Protein AF-A0A258N8Y3-F1 (afdb_monomer)

Secondary structure (DSSP, 8-state):
-EEEEEETTEEEEEEEEEEEETTTTEEEEEE---HHHHHHHHHH-SEEEEEETTEEEEEE-TTHHHHHHHHHHHHT--

Radius of gyration: 12.87 Å; Cα contacts (8 Å, |Δi|>4): 128; chains: 1; bounding box: 36×25×23 Å

Structure (mmCIF, N/CA/C/O backbone):
data_AF-A0A258N8Y3-F1
#
_entry.id   AF-A0A258N8Y3-F1
#
loop_
_atom_site.group_PDB
_atom_site.id
_atom_site.type_symbol
_atom_site.label_atom_id
_atom_site.label_alt_id
_atom_site.label_comp_id
_atom_site.label_asym_id
_atom_site.label_entity_id
_atom_site.label_seq_id
_atom_site.pdb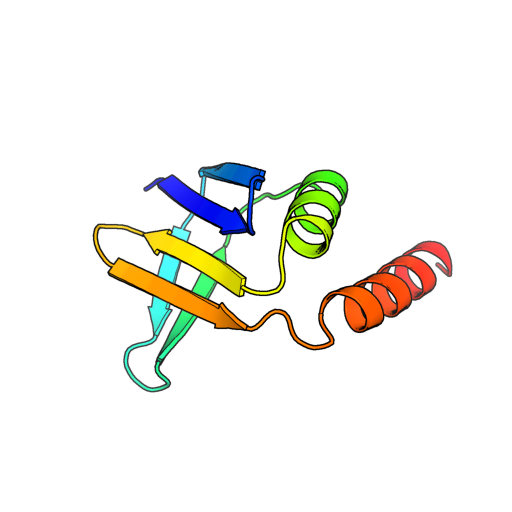x_PDB_ins_code
_atom_site.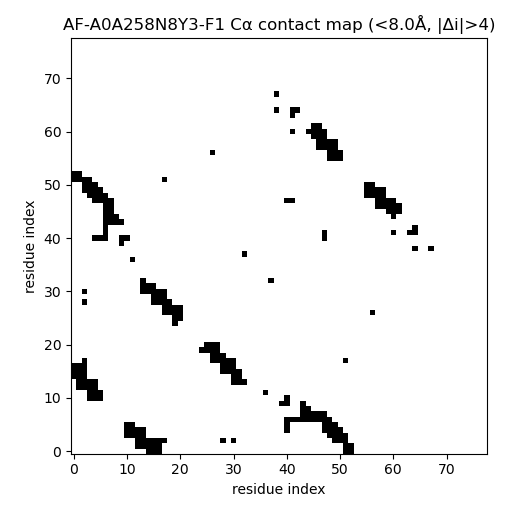Cartn_x
_atom_site.Cartn_y
_atom_site.Cartn_z
_atom_site.occupancy
_atom_site.B_iso_or_equiv
_atom_site.auth_seq_id
_atom_site.auth_comp_id
_atom_site.auth_asym_id
_atom_site.auth_atom_id
_atom_site.pdbx_PDB_model_num
ATOM 1 N N . ALA A 1 1 ? -8.654 12.077 12.188 1.00 58.66 1 ALA A N 1
ATOM 2 C CA . ALA A 1 1 ? -8.926 10.710 11.697 1.00 58.66 1 ALA A CA 1
ATOM 3 C C . ALA A 1 1 ? -7.580 10.022 11.506 1.00 58.66 1 ALA A C 1
ATOM 5 O O . ALA A 1 1 ? -6.615 10.724 11.236 1.00 58.66 1 ALA A O 1
ATOM 6 N N . ARG A 1 2 ? -7.472 8.712 11.739 1.00 68.31 2 ARG A N 1
ATOM 7 C CA . ARG A 1 2 ? -6.238 7.956 11.471 1.00 68.31 2 ARG A CA 1
ATOM 8 C C . ARG A 1 2 ? -6.457 7.114 10.223 1.00 68.31 2 ARG A C 1
ATOM 10 O O . ARG A 1 2 ? -7.556 6.589 10.045 1.00 68.31 2 ARG A O 1
ATOM 17 N N . ILE A 1 3 ? -5.439 7.038 9.378 1.00 77.50 3 ILE A N 1
ATOM 18 C CA . ILE A 1 3 ? -5.432 6.202 8.179 1.00 77.50 3 ILE A CA 1
ATOM 19 C C . ILE A 1 3 ? -4.541 5.018 8.496 1.00 77.50 3 ILE A C 1
ATOM 21 O O . ILE A 1 3 ? -3.403 5.206 8.929 1.00 77.50 3 ILE A O 1
ATOM 25 N N . VAL A 1 4 ? -5.052 3.811 8.304 1.00 83.19 4 VAL A N 1
ATOM 26 C CA . VAL A 1 4 ? -4.259 2.601 8.491 1.00 83.19 4 VAL A CA 1
ATOM 27 C C . VAL A 1 4 ? -3.950 2.036 7.115 1.00 83.19 4 VAL A C 1
ATOM 29 O O . VAL A 1 4 ? -4.853 1.660 6.373 1.00 83.19 4 VAL A O 1
ATOM 32 N N . LEU A 1 5 ? -2.666 2.011 6.773 1.00 82.44 5 LEU A N 1
ATOM 33 C CA . LEU A 1 5 ? -2.148 1.395 5.560 1.00 82.44 5 LEU A CA 1
ATOM 34 C C . LEU A 1 5 ? -1.518 0.060 5.927 1.00 82.44 5 LEU A C 1
ATOM 36 O O . LEU A 1 5 ? -0.614 0.006 6.762 1.00 82.44 5 LEU A O 1
ATOM 40 N N . THR A 1 6 ? -1.976 -1.014 5.296 1.00 84.06 6 THR A N 1
ATOM 41 C CA . THR A 1 6 ? -1.416 -2.350 5.500 1.00 84.06 6 THR A CA 1
ATOM 42 C C . THR A 1 6 ? -1.010 -2.950 4.165 1.00 84.06 6 THR A C 1
ATOM 44 O O . THR A 1 6 ? -1.825 -3.034 3.256 1.00 84.06 6 THR A O 1
ATOM 47 N N . ALA A 1 7 ? 0.233 -3.400 4.047 1.00 84.69 7 ALA A N 1
ATOM 48 C CA . ALA A 1 7 ? 0.732 -4.126 2.888 1.00 84.69 7 ALA A CA 1
ATOM 49 C C . ALA A 1 7 ? 1.502 -5.363 3.360 1.00 84.69 7 ALA A C 1
ATOM 51 O O . ALA A 1 7 ? 2.576 -5.264 3.960 1.00 84.69 7 ALA A O 1
ATOM 52 N N . GLY A 1 8 ? 0.908 -6.540 3.146 1.00 82.31 8 GLY A N 1
ATOM 53 C CA . GLY A 1 8 ? 1.400 -7.810 3.686 1.00 82.31 8 GLY A CA 1
ATOM 54 C C . GLY A 1 8 ? 1.601 -7.758 5.204 1.00 82.31 8 GLY A C 1
ATOM 55 O O . GLY A 1 8 ? 0.630 -7.692 5.952 1.00 82.31 8 GLY A O 1
ATOM 56 N N . LYS A 1 9 ? 2.860 -7.801 5.664 1.00 77.06 9 LYS A N 1
ATOM 57 C CA . LYS A 1 9 ? 3.218 -7.732 7.099 1.00 77.06 9 LYS A CA 1
ATOM 58 C C . LYS A 1 9 ? 3.471 -6.307 7.605 1.00 77.06 9 LYS A C 1
ATOM 60 O O . LYS A 1 9 ? 3.632 -6.108 8.808 1.00 77.06 9 LYS A O 1
ATOM 65 N N . VAL A 1 10 ? 3.541 -5.322 6.712 1.00 82.81 10 VAL A N 1
ATOM 66 C CA . VAL A 1 10 ? 3.820 -3.927 7.062 1.00 82.81 10 VAL A CA 1
ATOM 67 C C . VAL A 1 10 ? 2.504 -3.223 7.351 1.00 82.81 10 VAL A C 1
ATOM 69 O O . VAL A 1 10 ? 1.642 -3.144 6.482 1.00 82.81 10 VAL A O 1
ATOM 72 N N . LYS A 1 11 ? 2.355 -2.694 8.566 1.00 83.88 11 LYS A N 1
ATOM 73 C CA . LYS A 1 11 ? 1.215 -1.872 8.979 1.00 83.88 11 LYS A CA 1
ATOM 74 C C . LYS A 1 11 ? 1.719 -0.503 9.415 1.00 83.88 11 LYS A C 1
ATOM 76 O O . LYS A 1 11 ? 2.630 -0.411 10.239 1.00 83.88 11 LYS A O 1
ATOM 81 N N . LYS A 1 12 ? 1.138 0.556 8.861 1.00 81.50 12 LYS A N 1
ATOM 82 C CA . LYS A 1 12 ? 1.472 1.944 9.177 1.00 81.50 12 LYS A CA 1
ATOM 83 C C . LYS A 1 12 ? 0.209 2.721 9.489 1.00 81.50 12 LYS A C 1
ATOM 85 O O . LYS A 1 12 ? -0.718 2.780 8.690 1.00 81.50 12 LYS A O 1
ATOM 90 N N . GLU A 1 13 ? 0.197 3.319 10.669 1.00 81.88 13 GLU A N 1
ATOM 91 C CA . GLU A 1 13 ? -0.832 4.265 11.070 1.00 81.88 13 GLU A CA 1
ATOM 92 C C . GLU A 1 13 ? -0.322 5.669 10.783 1.00 81.88 13 GLU A C 1
ATOM 94 O O . GLU A 1 13 ? 0.714 6.082 11.307 1.00 81.88 13 GLU A O 1
ATOM 99 N N . LEU A 1 14 ? -1.041 6.390 9.933 1.00 75.88 14 LEU A N 1
ATOM 100 C CA . LEU A 1 14 ? -0.678 7.736 9.535 1.00 75.88 14 LEU A CA 1
ATOM 101 C C . LEU A 1 14 ? -1.668 8.749 10.118 1.00 75.88 14 LEU A C 1
ATOM 103 O O . LEU A 1 14 ? -2.890 8.556 10.024 1.00 75.88 14 LEU A O 1
ATOM 107 N N . PRO A 1 15 ? -1.166 9.847 10.712 1.00 68.62 15 PRO A N 1
ATOM 108 C CA . PRO A 1 15 ? -1.990 11.009 10.987 1.00 68.62 15 PRO A CA 1
ATOM 109 C C . PRO A 1 15 ? -2.297 11.700 9.650 1.00 68.62 15 PRO A C 1
ATOM 111 O O . PRO A 1 15 ? -1.389 12.139 8.948 1.00 68.62 15 PRO A O 1
ATOM 114 N N . GLY A 1 16 ? -3.572 11.767 9.269 1.00 68.62 16 GLY A N 1
ATOM 115 C CA . GLY A 1 16 ? -3.960 12.333 7.978 1.00 68.62 16 GLY A CA 1
ATOM 116 C C . GLY A 1 16 ? -5.463 12.317 7.728 1.00 68.62 16 GLY A C 1
ATOM 117 O O . GLY A 1 16 ? -6.263 11.935 8.593 1.00 68.62 16 GLY A O 1
ATOM 118 N N . ARG A 1 17 ? -5.854 12.740 6.528 1.00 67.75 17 ARG A N 1
ATOM 119 C CA . ARG A 1 17 ? -7.220 12.611 6.019 1.00 67.75 17 ARG A CA 1
ATOM 120 C C . ARG A 1 17 ? -7.215 11.648 4.848 1.00 67.75 17 ARG A C 1
ATOM 122 O O . ARG A 1 17 ? -6.389 11.754 3.959 1.00 67.75 17 ARG A O 1
ATOM 129 N N . ALA A 1 18 ? -8.150 10.715 4.873 1.00 65.62 18 ALA A N 1
ATOM 130 C CA . ALA A 1 18 ? -8.514 9.985 3.681 1.00 65.62 18 ALA A CA 1
ATOM 131 C C . ALA A 1 18 ? -9.960 10.315 3.361 1.00 65.62 18 ALA A C 1
ATOM 133 O O . ALA A 1 18 ? -10.808 10.311 4.264 1.00 65.62 18 ALA A O 1
ATOM 134 N N . ILE A 1 19 ? -10.210 10.622 2.101 1.00 67.38 19 ILE A N 1
ATOM 135 C CA . ILE A 1 19 ? -11.532 10.894 1.570 1.00 67.38 19 ILE A CA 1
ATOM 136 C C . ILE A 1 19 ? -11.779 9.814 0.525 1.00 67.38 19 ILE A C 1
ATOM 138 O O . ILE A 1 19 ? -11.072 9.727 -0.473 1.00 67.38 19 ILE A O 1
ATOM 142 N N . ALA A 1 20 ? -12.743 8.939 0.803 1.00 64.19 20 ALA A N 1
ATOM 143 C CA . ALA A 1 20 ? -13.225 8.021 -0.212 1.00 64.19 20 ALA A CA 1
ATOM 144 C C . ALA A 1 20 ? -13.998 8.846 -1.243 1.00 64.19 20 ALA A C 1
ATOM 146 O O . ALA A 1 20 ? -14.935 9.561 -0.893 1.00 64.19 20 ALA A O 1
ATOM 147 N N . ASN A 1 21 ? -13.566 8.780 -2.492 1.00 65.00 21 ASN A N 1
ATOM 148 C CA . ASN A 1 21 ? -14.261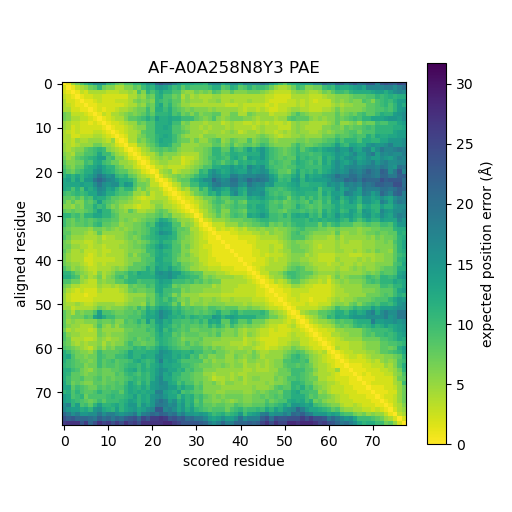 9.354 -3.622 1.00 65.00 21 ASN A CA 1
ATOM 149 C C . ASN A 1 21 ? -15.293 8.332 -4.112 1.00 65.00 21 ASN A C 1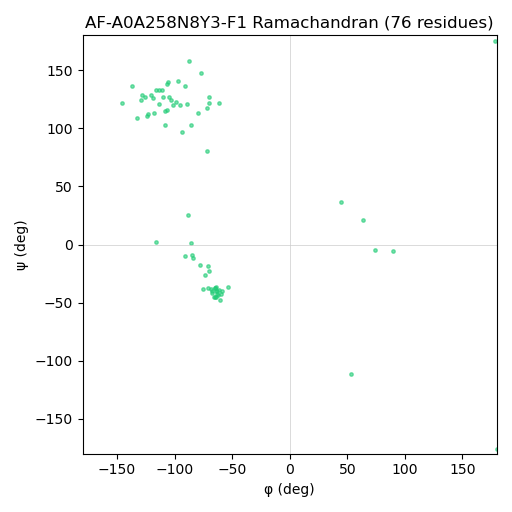
ATOM 151 O O . ASN A 1 21 ? -14.955 7.333 -4.754 1.00 65.00 21 ASN A O 1
ATOM 155 N N . GLU A 1 22 ? -16.551 8.575 -3.756 1.00 61.03 22 GLU A N 1
ATOM 156 C CA . GLU A 1 22 ? -17.673 7.674 -4.026 1.00 61.03 22 GLU A CA 1
ATOM 157 C C . GLU A 1 22 ? -18.059 7.622 -5.516 1.00 61.03 22 GLU A C 1
ATOM 159 O O . GLU A 1 22 ? -18.676 6.648 -5.936 1.00 61.03 22 GLU A O 1
ATOM 164 N N . GLU A 1 23 ? -17.652 8.603 -6.333 1.00 59.91 23 GLU A N 1
ATOM 165 C CA . GLU A 1 23 ? -17.956 8.637 -7.775 1.00 59.91 23 GLU A CA 1
ATOM 166 C C . GLU A 1 23 ? -17.107 7.654 -8.586 1.00 59.91 23 GLU A C 1
ATOM 168 O O . GLU A 1 23 ? -17.611 7.008 -9.501 1.00 59.91 23 GLU A O 1
ATOM 173 N N . ASN A 1 24 ? -15.828 7.508 -8.234 1.00 61.91 24 ASN A N 1
ATOM 174 C CA . ASN A 1 24 ? -14.877 6.689 -8.997 1.00 61.91 24 ASN A CA 1
ATOM 175 C C . ASN A 1 24 ? -14.340 5.484 -8.212 1.00 61.91 24 ASN A C 1
ATOM 177 O O . ASN A 1 24 ? -13.476 4.758 -8.703 1.00 61.91 24 ASN A O 1
ATOM 181 N N . GLY A 1 25 ? -14.804 5.282 -6.974 1.00 59.88 25 GLY A N 1
ATOM 182 C CA . GLY A 1 25 ? -14.284 4.244 -6.083 1.00 59.88 25 GLY A CA 1
ATOM 183 C C . GLY A 1 25 ? -12.810 4.448 -5.710 1.00 59.88 25 GLY A C 1
ATOM 184 O O . GLY A 1 25 ? -12.132 3.495 -5.328 1.00 59.88 25 GLY A O 1
ATOM 185 N N . ALA A 1 26 ? -12.289 5.670 -5.832 1.00 61.22 26 ALA A N 1
ATOM 186 C CA . ALA A 1 26 ? -10.927 6.008 -5.432 1.00 61.22 26 ALA A CA 1
ATOM 187 C C . ALA A 1 26 ? -10.887 6.402 -3.947 1.00 61.22 26 ALA A C 1
ATOM 189 O O . ALA A 1 26 ? -11.899 6.780 -3.368 1.00 61.22 26 ALA A O 1
ATOM 190 N N . VAL A 1 27 ? -9.724 6.306 -3.303 1.00 64.88 27 VAL A N 1
ATOM 191 C CA . VAL A 1 27 ? -9.521 6.845 -1.949 1.00 64.88 27 VAL A CA 1
ATOM 192 C C . VAL A 1 27 ? -8.352 7.809 -2.007 1.00 64.88 27 VAL A C 1
ATOM 194 O O . VAL A 1 27 ? -7.208 7.388 -2.174 1.00 64.88 27 VAL A O 1
ATOM 197 N N . ASP A 1 28 ? -8.647 9.094 -1.856 1.00 68.44 28 ASP A N 1
ATOM 198 C CA . ASP A 1 28 ? -7.650 10.152 -1.778 1.00 68.44 28 ASP A CA 1
ATOM 199 C C . ASP A 1 28 ? -7.079 10.183 -0.363 1.00 68.44 28 ASP A C 1
ATOM 201 O O . ASP A 1 28 ? -7.786 10.455 0.608 1.00 68.44 28 ASP A O 1
ATOM 205 N N . VAL A 1 29 ? -5.796 9.848 -0.236 1.00 66.94 29 VAL A N 1
ATOM 206 C CA . VAL A 1 29 ? -5.084 9.757 1.043 1.00 66.94 29 VAL A CA 1
ATOM 207 C C . VAL A 1 29 ? -4.107 10.923 1.153 1.00 66.94 29 VAL A C 1
ATOM 209 O O . VAL A 1 29 ? -3.012 10.886 0.599 1.00 66.94 29 VAL A O 1
ATOM 212 N N . GLU A 1 30 ? -4.471 11.938 1.930 1.00 69.75 30 GLU A N 1
ATOM 213 C CA . GLU A 1 30 ? -3.571 13.011 2.347 1.00 69.75 30 GLU A CA 1
ATOM 214 C C . GLU A 1 30 ? -2.951 12.659 3.701 1.00 69.75 30 GLU A C 1
ATOM 216 O O . GLU A 1 30 ? -3.533 12.863 4.777 1.00 69.75 30 GLU A O 1
ATOM 221 N N . ALA A 1 31 ? -1.743 12.105 3.650 1.00 67.25 31 ALA A N 1
ATOM 222 C CA . ALA A 1 31 ? -0.960 11.784 4.829 1.00 67.25 31 ALA A CA 1
ATOM 223 C C . ALA A 1 31 ? 0.503 12.184 4.645 1.00 67.25 31 ALA A C 1
ATOM 225 O O . ALA A 1 31 ? 1.119 11.893 3.621 1.00 67.25 31 ALA A O 1
ATOM 226 N N . GLY A 1 32 ? 1.081 12.797 5.680 1.00 64.69 32 GLY A N 1
ATOM 227 C CA . GLY A 1 32 ? 2.518 13.047 5.750 1.00 64.69 32 GLY A CA 1
ATOM 228 C C . GLY A 1 32 ? 3.273 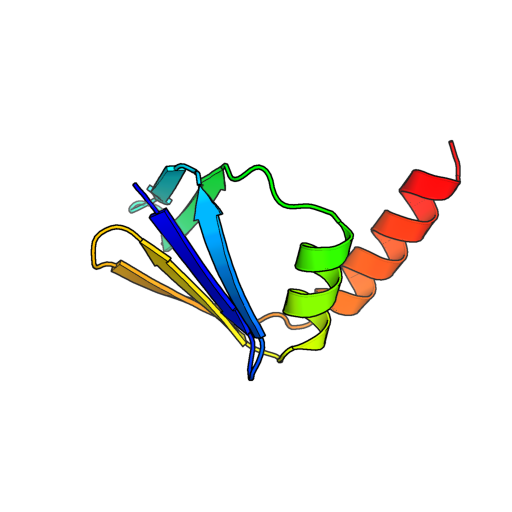11.744 5.997 1.00 64.69 32 GLY A C 1
ATOM 229 O O . GLY A 1 32 ? 3.615 11.435 7.138 1.00 64.69 32 GLY A O 1
ATOM 230 N N . VAL A 1 33 ? 3.496 10.954 4.946 1.00 71.44 33 VAL A N 1
ATOM 231 C CA . VAL A 1 33 ? 4.271 9.710 5.015 1.00 71.44 33 VAL A CA 1
ATOM 232 C C . VAL A 1 33 ? 5.709 9.963 4.577 1.00 71.44 33 VAL A C 1
ATOM 234 O O . VAL A 1 33 ? 5.970 10.707 3.633 1.00 71.44 33 VAL A O 1
ATOM 237 N N . LYS A 1 34 ? 6.672 9.341 5.261 1.00 76.69 34 LYS A N 1
ATOM 238 C CA . LYS A 1 34 ? 8.070 9.405 4.832 1.00 76.69 34 LYS A CA 1
ATOM 239 C C . LYS A 1 34 ? 8.283 8.467 3.649 1.00 76.69 34 LYS A C 1
ATOM 241 O O . LYS A 1 34 ? 7.715 7.377 3.601 1.00 76.69 34 LYS A O 1
ATOM 246 N N . MET A 1 35 ? 9.189 8.842 2.750 1.00 74.19 35 MET A N 1
ATOM 247 C CA . MET A 1 35 ? 9.558 8.033 1.580 1.00 74.19 35 MET A CA 1
ATOM 248 C C . MET A 1 35 ? 9.986 6.603 1.967 1.00 74.19 35 MET A C 1
ATOM 250 O O . MET A 1 35 ? 9.638 5.639 1.293 1.00 74.19 35 MET A O 1
ATOM 254 N N . ALA A 1 36 ? 10.684 6.455 3.100 1.00 79.00 36 ALA A N 1
ATOM 255 C CA . ALA A 1 36 ? 11.099 5.158 3.635 1.00 79.00 36 ALA A CA 1
ATOM 256 C C . ALA A 1 36 ? 9.913 4.269 4.055 1.00 79.00 36 ALA A C 1
ATOM 258 O O . ALA A 1 36 ? 9.940 3.060 3.831 1.00 79.00 36 ALA A O 1
ATOM 259 N N . ASP A 1 37 ? 8.859 4.858 4.627 1.00 77.56 37 ASP A N 1
ATOM 260 C CA . ASP A 1 37 ? 7.640 4.137 5.005 1.00 77.56 37 ASP A CA 1
ATOM 261 C C . ASP A 1 37 ? 6.836 3.718 3.765 1.00 77.56 37 ASP A C 1
ATOM 263 O O . ASP A 1 37 ? 6.315 2.605 3.717 1.00 77.56 37 ASP A O 1
ATOM 267 N N . LEU A 1 38 ? 6.803 4.573 2.738 1.00 77.94 38 LEU A N 1
ATOM 268 C CA . LEU A 1 38 ? 6.209 4.281 1.428 1.00 77.94 38 LEU A CA 1
ATOM 269 C C . LEU A 1 38 ? 6.908 3.093 0.756 1.00 77.94 38 LEU A C 1
ATOM 271 O O . LEU A 1 38 ? 6.255 2.135 0.347 1.00 77.94 38 LEU A O 1
ATOM 275 N N . LYS A 1 39 ? 8.245 3.105 0.739 1.00 80.88 39 LYS A N 1
ATOM 276 C CA . LYS A 1 39 ? 9.063 2.000 0.230 1.00 80.88 39 LYS A CA 1
ATOM 277 C C . LYS A 1 39 ? 8.818 0.702 0.996 1.00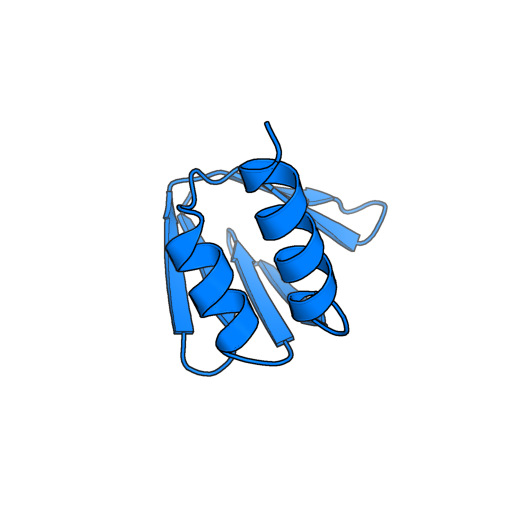 80.88 39 LYS A C 1
ATOM 279 O O . LYS A 1 39 ? 8.690 -0.355 0.385 1.00 80.88 39 LYS A O 1
ATOM 284 N N . ALA A 1 40 ? 8.718 0.775 2.323 1.00 81.75 40 ALA A N 1
ATOM 285 C CA . ALA A 1 40 ? 8.428 -0.386 3.158 1.00 81.75 40 ALA A CA 1
ATOM 286 C C . ALA A 1 40 ? 7.031 -0.966 2.879 1.00 81.75 40 ALA A C 1
ATOM 288 O O . ALA A 1 40 ? 6.885 -2.184 2.823 1.00 81.75 40 ALA A O 1
ATOM 289 N N . LEU A 1 41 ? 6.018 -0.121 2.664 1.00 79.69 41 LEU A N 1
ATOM 290 C CA . LEU A 1 41 ? 4.671 -0.560 2.282 1.00 79.69 41 LEU A CA 1
ATOM 291 C C . LEU A 1 41 ? 4.665 -1.206 0.888 1.00 79.69 41 LEU A C 1
ATOM 293 O O . LEU A 1 41 ? 4.124 -2.295 0.728 1.00 79.69 41 LEU A O 1
ATOM 297 N N . LEU A 1 42 ? 5.327 -0.594 -0.095 1.00 79.56 42 LEU A N 1
ATOM 298 C CA . LEU A 1 42 ? 5.429 -1.132 -1.457 1.00 79.56 42 LEU A CA 1
ATOM 299 C C . LEU A 1 42 ? 6.184 -2.467 -1.516 1.00 79.56 42 LEU A C 1
ATOM 301 O O . LEU A 1 42 ? 5.805 -3.360 -2.269 1.00 79.56 42 LEU A O 1
ATOM 305 N N . ALA A 1 43 ? 7.220 -2.630 -0.692 1.00 80.38 43 ALA A N 1
ATOM 306 C CA . ALA A 1 43 ? 7.939 -3.895 -0.545 1.00 80.38 43 ALA A CA 1
ATOM 307 C C . ALA A 1 43 ? 7.185 -4.921 0.325 1.00 80.38 43 ALA A C 1
ATOM 309 O O . ALA A 1 43 ? 7.502 -6.110 0.299 1.00 80.38 43 ALA A O 1
ATOM 310 N N . GLY A 1 44 ? 6.206 -4.473 1.116 1.00 75.38 44 GLY A N 1
ATOM 311 C CA . GLY A 1 44 ? 5.509 -5.284 2.111 1.00 75.38 44 GLY A CA 1
ATOM 312 C C . GLY A 1 44 ? 4.530 -6.295 1.517 1.00 75.38 44 GLY A C 1
ATOM 313 O O . GLY A 1 44 ? 4.285 -7.335 2.133 1.00 75.38 44 GLY A O 1
ATOM 314 N N . GLY A 1 45 ? 3.987 -6.036 0.323 1.00 78.00 45 GLY A N 1
ATOM 315 C CA . GLY A 1 45 ? 3.074 -6.957 -0.349 1.00 78.00 45 GLY A CA 1
ATOM 316 C C . GLY A 1 45 ? 2.537 -6.448 -1.686 1.00 78.00 45 GLY A C 1
ATOM 317 O O . GLY A 1 45 ? 2.769 -5.316 -2.083 1.00 78.00 45 GLY A O 1
ATOM 318 N N . LYS A 1 46 ? 1.781 -7.305 -2.382 1.00 80.62 46 LYS A N 1
ATOM 319 C CA . LYS A 1 46 ? 1.161 -6.994 -3.687 1.00 80.62 46 LYS A CA 1
ATOM 320 C C . LYS A 1 46 ? -0.186 -6.269 -3.578 1.00 80.62 46 LYS A C 1
ATOM 322 O O . LYS A 1 46 ? -0.739 -5.857 -4.591 1.00 80.62 46 LYS A O 1
ATOM 327 N N . LEU A 1 47 ? -0.730 -6.158 -2.370 1.00 82.88 47 LEU A N 1
ATOM 328 C CA . LEU A 1 47 ? -2.009 -5.519 -2.075 1.00 82.88 47 LEU A CA 1
ATOM 329 C C . LEU A 1 47 ? -1.788 -4.505 -0.955 1.00 82.88 47 LEU A C 1
ATOM 331 O O . LEU A 1 47 ? -1.224 -4.855 0.084 1.00 82.88 47 LEU A O 1
ATOM 335 N N . LEU A 1 48 ? -2.245 -3.277 -1.175 1.00 82.25 48 LEU A N 1
ATOM 336 C CA . LEU A 1 48 ? -2.342 -2.229 -0.174 1.00 82.25 48 LEU A CA 1
ATOM 337 C C . LEU A 1 48 ? -3.777 -2.169 0.327 1.00 82.25 48 LEU A C 1
ATOM 339 O O . LEU A 1 48 ? -4.717 -1.960 -0.432 1.00 82.25 48 LEU A O 1
ATOM 343 N N . VAL A 1 49 ? -3.937 -2.331 1.624 1.00 85.50 49 VAL A N 1
ATOM 344 C CA . VAL A 1 49 ? -5.209 -2.205 2.312 1.00 85.50 49 VAL A CA 1
ATOM 345 C C . VAL A 1 49 ? -5.234 -0.842 2.986 1.00 85.50 49 VAL A C 1
ATOM 347 O O . VAL A 1 49 ? -4.380 -0.551 3.825 1.00 85.50 49 VAL A O 1
ATOM 350 N N . VAL A 1 50 ? -6.202 -0.016 2.611 1.00 82.69 50 VAL A N 1
ATOM 351 C CA . VAL A 1 50 ? -6.422 1.325 3.149 1.00 82.69 50 VAL A CA 1
ATOM 352 C C . VAL A 1 50 ? -7.675 1.282 4.017 1.00 82.69 50 VAL A C 1
ATOM 354 O O . VAL A 1 50 ? -8.769 1.022 3.520 1.00 82.69 50 VAL A O 1
ATOM 357 N N . GLU A 1 51 ? -7.526 1.507 5.320 1.00 81.56 51 GLU A N 1
ATOM 358 C CA . GLU A 1 51 ? -8.633 1.517 6.283 1.00 81.56 51 GLU A CA 1
ATOM 359 C C . GLU A 1 51 ? -8.827 2.923 6.862 1.00 81.56 51 GLU A C 1
ATOM 361 O O . GLU A 1 51 ? -7.910 3.510 7.450 1.00 81.56 51 GLU A O 1
ATOM 366 N N . THR A 1 52 ? -10.024 3.489 6.670 1.00 75.94 52 THR A N 1
ATOM 367 C CA . THR A 1 52 ? -10.334 4.892 6.990 1.00 75.94 52 THR A CA 1
ATOM 368 C C . THR A 1 52 ? -11.779 5.030 7.464 1.00 75.94 52 THR A C 1
ATOM 370 O O . THR A 1 52 ? -12.693 4.681 6.725 1.00 75.94 52 THR A O 1
ATOM 373 N N . LYS A 1 53 ? -12.015 5.546 8.682 1.00 68.69 53 LYS A N 1
ATOM 374 C CA . LYS A 1 53 ? -13.370 5.781 9.247 1.00 68.69 53 LYS A CA 1
ATOM 375 C C . LYS A 1 53 ? -14.373 4.615 9.038 1.00 68.69 53 LYS A C 1
ATOM 377 O O . LYS A 1 53 ? -15.553 4.851 8.822 1.00 68.69 53 LYS A O 1
ATOM 382 N N . GLY A 1 54 ? -13.908 3.364 9.106 1.00 66.50 54 GLY A N 1
ATOM 383 C CA . GLY A 1 54 ? -14.747 2.167 8.931 1.00 66.50 54 GLY A CA 1
ATOM 384 C C . GLY A 1 54 ? -14.881 1.656 7.491 1.00 66.50 54 GLY A C 1
ATOM 385 O O . GLY A 1 54 ? -15.423 0.575 7.291 1.00 66.50 54 GLY A O 1
ATOM 386 N N . VAL A 1 55 ? -14.340 2.371 6.502 1.00 71.69 55 VAL A N 1
ATOM 387 C CA . VAL A 1 55 ? -14.231 1.915 5.110 1.00 71.69 55 VAL A CA 1
ATOM 388 C C . VAL A 1 55 ? -12.892 1.213 4.912 1.00 71.69 55 VAL A C 1
ATOM 390 O O . VAL A 1 55 ? -11.860 1.695 5.386 1.00 71.69 55 VAL A O 1
ATOM 393 N N . LYS A 1 56 ? -12.912 0.076 4.214 1.00 79.75 56 LYS A N 1
ATOM 394 C CA . LYS A 1 56 ? -11.736 -0.734 3.895 1.00 79.75 56 LYS A CA 1
ATOM 395 C C . LYS A 1 56 ? -11.632 -0.906 2.387 1.00 79.75 56 LYS A C 1
ATOM 397 O O . LYS A 1 56 ? -12.454 -1.595 1.794 1.00 79.75 56 LYS A O 1
ATOM 402 N N . GLN A 1 57 ? -10.605 -0.310 1.796 1.00 80.00 57 GLN A N 1
ATOM 403 C CA . GLN A 1 57 ? -10.308 -0.417 0.373 1.00 80.00 57 GLN A CA 1
ATOM 404 C C . GLN A 1 57 ? -9.088 -1.313 0.173 1.00 80.00 57 GLN A C 1
ATOM 406 O O . GLN A 1 57 ? -8.109 -1.206 0.912 1.00 80.00 57 GLN A O 1
ATOM 411 N N . GLN A 1 58 ? -9.130 -2.186 -0.830 1.00 81.25 58 GLN A N 1
ATOM 412 C CA . GLN A 1 58 ? -7.961 -2.946 -1.267 1.00 81.25 58 GLN A CA 1
ATOM 413 C C . GLN A 1 58 ? -7.521 -2.437 -2.633 1.00 81.25 58 GLN A C 1
ATOM 415 O O . GLN A 1 58 ? -8.316 -2.380 -3.565 1.00 81.25 58 GLN A O 1
ATOM 420 N N . VAL A 1 59 ? -6.248 -2.080 -2.744 1.00 79.75 59 VAL A N 1
ATOM 421 C CA . VAL A 1 59 ? -5.625 -1.577 -3.964 1.00 79.75 59 VAL A CA 1
ATOM 422 C C . VAL A 1 59 ? -4.508 -2.536 -4.350 1.00 79.75 59 VAL A C 1
ATOM 424 O O . VAL A 1 59 ? -3.627 -2.837 -3.545 1.00 79.75 59 VAL A O 1
ATOM 427 N N . ALA A 1 60 ? -4.533 -3.039 -5.580 1.00 81.62 60 ALA A N 1
ATOM 428 C CA . ALA A 1 60 ? -3.429 -3.832 -6.101 1.00 81.62 60 ALA A CA 1
ATOM 429 C C . ALA A 1 60 ? -2.207 -2.939 -6.341 1.00 81.62 60 ALA A C 1
ATOM 431 O O . ALA A 1 60 ? -2.283 -1.943 -7.050 1.00 81.62 60 ALA A O 1
ATOM 432 N N . LEU A 1 61 ? -1.065 -3.329 -5.779 1.00 74.94 61 LEU A N 1
ATOM 433 C CA . LEU A 1 61 ? 0.227 -2.664 -5.958 1.00 74.94 61 LEU A CA 1
ATOM 434 C C . LEU A 1 61 ? 0.985 -3.199 -7.185 1.00 74.94 61 LEU A C 1
ATOM 436 O O . LEU A 1 61 ? 2.213 -3.159 -7.233 1.00 74.94 61 LEU A O 1
ATOM 440 N N . ALA A 1 62 ? 0.280 -3.745 -8.177 1.00 78.31 62 ALA A N 1
ATOM 441 C CA . ALA A 1 62 ? 0.905 -4.264 -9.388 1.00 78.31 62 ALA A CA 1
ATOM 442 C C . ALA A 1 62 ? 1.631 -3.129 -10.136 1.00 78.31 62 ALA A C 1
ATOM 444 O O . ALA A 1 62 ? 1.020 -2.120 -10.472 1.00 78.31 62 ALA A O 1
ATOM 445 N N . GLY A 1 63 ? 2.943 -3.272 -10.352 1.00 74.44 63 GLY A N 1
ATOM 446 C CA . GLY A 1 63 ? 3.788 -2.255 -10.999 1.00 74.44 63 GLY A CA 1
ATOM 447 C C . GLY A 1 63 ? 4.123 -1.028 -10.138 1.00 74.44 63 GLY A C 1
ATOM 448 O O . GLY A 1 63 ? 4.936 -0.201 -10.543 1.00 74.44 63 GLY A O 1
ATOM 449 N N . ALA A 1 64 ? 3.560 -0.911 -8.931 1.00 76.50 64 ALA A N 1
ATOM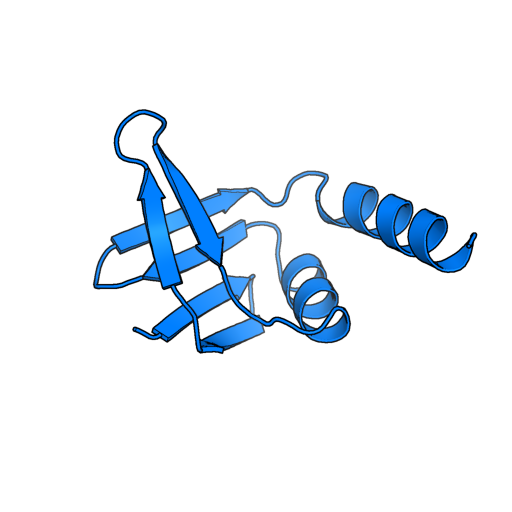 450 C CA . ALA A 1 64 ? 3.853 0.197 -8.024 1.00 76.50 64 ALA A CA 1
ATOM 451 C C . ALA A 1 64 ? 5.322 0.231 -7.534 1.00 76.50 64 ALA A C 1
ATOM 453 O O . ALA A 1 64 ? 5.873 1.328 -7.440 1.00 76.50 64 ALA A O 1
ATOM 454 N N . PRO A 1 65 ? 6.001 -0.907 -7.260 1.00 75.62 65 PRO A N 1
ATOM 455 C CA . PRO A 1 65 ? 7.423 -0.906 -6.909 1.00 75.62 65 PRO A CA 1
ATOM 456 C C . PRO A 1 65 ? 8.321 -0.367 -8.030 1.00 75.62 65 PRO A C 1
ATOM 458 O O . PRO A 1 65 ? 9.212 0.436 -7.760 1.00 75.62 65 PRO A O 1
ATOM 461 N N . ASP A 1 66 ? 8.067 -0.763 -9.281 1.00 77.94 66 ASP A N 1
ATOM 462 C CA . ASP A 1 66 ? 8.811 -0.289 -10.455 1.00 77.94 66 ASP A CA 1
ATOM 463 C C . ASP A 1 66 ? 8.595 1.212 -10.688 1.00 77.94 66 ASP A C 1
ATOM 465 O O . ASP A 1 66 ? 9.557 1.965 -10.858 1.00 77.94 66 ASP A O 1
ATOM 46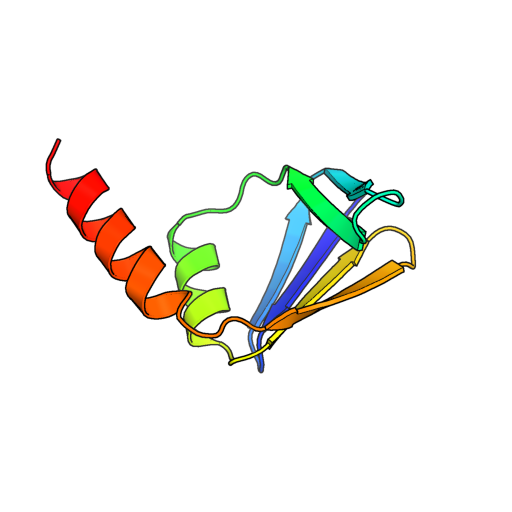9 N N . ALA A 1 67 ? 7.341 1.674 -10.605 1.00 78.31 67 ALA A N 1
ATOM 470 C CA . ALA A 1 67 ? 7.004 3.093 -10.706 1.00 78.31 67 ALA A CA 1
ATOM 471 C C . ALA A 1 67 ? 7.664 3.924 -9.590 1.00 78.31 67 ALA A C 1
ATOM 473 O O . ALA A 1 67 ? 8.164 5.022 -9.837 1.00 78.31 67 ALA A O 1
ATOM 474 N N . PHE A 1 68 ? 7.726 3.388 -8.368 1.00 78.94 68 PHE A N 1
ATOM 475 C CA . PHE A 1 68 ? 8.409 4.035 -7.251 1.00 78.94 68 PHE A CA 1
ATOM 476 C C . PHE A 1 68 ? 9.931 4.080 -7.438 1.00 78.94 68 PHE A C 1
ATOM 478 O O . PHE A 1 68 ? 10.546 5.094 -7.123 1.00 78.94 68 PHE A O 1
ATOM 485 N N . GLY A 1 69 ? 10.548 3.034 -7.996 1.00 78.88 69 GLY A N 1
ATOM 486 C CA . GLY A 1 69 ? 11.974 3.043 -8.340 1.00 78.88 69 GLY A CA 1
ATOM 487 C C . GLY A 1 69 ? 12.324 4.095 -9.400 1.00 78.88 69 GLY A C 1
ATOM 488 O O . GLY A 1 69 ? 13.333 4.799 -9.272 1.00 78.88 69 GLY A O 1
ATOM 489 N N . ALA A 1 70 ? 11.462 4.256 -10.409 1.00 79.94 70 ALA A N 1
ATOM 490 C CA . ALA A 1 70 ? 11.584 5.318 -11.405 1.00 79.94 70 ALA A CA 1
ATOM 491 C C . ALA A 1 70 ? 11.443 6.712 -10.766 1.00 79.94 70 ALA A C 1
ATOM 493 O O . ALA A 1 70 ? 12.245 7.603 -11.046 1.00 79.94 70 ALA A O 1
ATOM 494 N N . PHE A 1 71 ? 10.488 6.880 -9.846 1.00 78.75 71 PHE A N 1
ATOM 495 C CA . PHE A 1 71 ? 10.301 8.116 -9.085 1.00 78.75 71 PHE A CA 1
ATOM 496 C C . PHE A 1 71 ? 11.495 8.443 -8.172 1.00 78.75 71 PHE A C 1
ATOM 498 O O . PHE A 1 71 ? 11.975 9.573 -8.187 1.00 78.75 71 PHE A O 1
ATOM 505 N N . GLU A 1 72 ? 12.033 7.471 -7.422 1.00 78.31 72 GLU A N 1
ATOM 506 C CA . GLU A 1 72 ? 13.241 7.671 -6.602 1.00 78.31 72 GLU A CA 1
ATOM 507 C C . GLU A 1 72 ? 14.436 8.109 -7.459 1.00 78.31 72 GLU A C 1
ATOM 509 O O . GLU A 1 72 ? 15.211 8.971 -7.043 1.00 78.31 72 GLU A O 1
ATOM 514 N N . SER A 1 73 ? 14.581 7.528 -8.652 1.00 76.56 73 SER A N 1
ATOM 515 C CA . SER A 1 73 ? 15.649 7.887 -9.587 1.00 76.56 73 SER A CA 1
ATOM 516 C C . SER A 1 73 ? 15.466 9.303 -10.137 1.00 76.56 73 SER A C 1
ATOM 518 O O . SER A 1 73 ? 16.436 10.051 -10.215 1.00 76.56 73 SER A O 1
ATOM 520 N N . ALA A 1 74 ? 14.229 9.705 -10.439 1.00 74.69 74 ALA A N 1
ATOM 521 C CA . ALA A 1 74 ? 13.910 11.059 -10.885 1.00 74.69 74 ALA A CA 1
ATOM 522 C C . ALA A 1 74 ? 14.128 12.108 -9.778 1.00 74.69 74 ALA A C 1
ATOM 524 O O . ALA A 1 74 ? 14.711 13.155 -10.036 1.00 74.69 74 ALA A O 1
ATOM 525 N N . CYS A 1 75 ? 13.741 11.818 -8.531 1.00 72.25 75 CYS A N 1
ATOM 526 C CA . CYS A 1 75 ? 13.943 12.731 -7.399 1.00 72.25 75 CYS A CA 1
ATOM 527 C C . CYS A 1 75 ? 15.407 12.880 -6.968 1.00 72.25 75 CYS A C 1
ATOM 529 O O . CYS A 1 75 ? 15.741 13.879 -6.344 1.00 72.25 75 CYS A O 1
ATOM 531 N N . LYS A 1 76 ? 16.278 11.908 -7.264 1.00 61.50 76 LYS A N 1
ATOM 532 C CA . LYS A 1 76 ? 17.732 12.034 -7.052 1.00 61.50 76 LYS A CA 1
ATOM 533 C C . LYS A 1 76 ? 18.454 12.742 -8.199 1.00 61.50 76 LYS A C 1
ATOM 535 O O . LYS A 1 76 ? 19.636 13.042 -8.064 1.00 61.50 76 LYS A O 1
ATOM 540 N N . GLY A 1 77 ? 17.777 12.936 -9.329 1.00 48.72 77 GLY A N 1
ATOM 541 C CA . GLY A 1 77 ? 18.333 13.562 -10.525 1.00 48.72 77 GLY A CA 1
ATOM 542 C C . GLY A 1 77 ? 18.264 15.090 -10.537 1.00 48.72 77 GLY A C 1
ATOM 543 O O . GLY A 1 77 ? 18.678 15.680 -11.531 1.00 48.72 77 GLY A O 1
ATOM 544 N N . ASN A 1 78 ? 17.750 15.723 -9.479 1.00 42.31 78 ASN A N 1
ATOM 545 C CA . ASN A 1 78 ? 17.632 17.176 -9.335 1.00 42.31 78 ASN A CA 1
ATOM 546 C C . ASN A 1 78 ? 18.137 17.625 -7.961 1.00 42.31 78 ASN A C 1
ATOM 548 O O . ASN A 1 78 ? 18.493 18.815 -7.840 1.00 42.31 78 ASN A O 1
#

pLDDT: mean 74.07, std 8.52, range [42.31, 85.5]

Solvent-accessible surface area (backbone atoms only — not comparable to full-atom values): 4519 Å² total; per-residue (Å²): 108,61,34,38,41,36,6,69,86,35,73,46,80,37,72,34,50,68,48,73,39,81,89,80,75,44,70,52,72,53,53,90,70,53,71,69,58,53,50,46,34,51,73,29,32,64,42,39,34,44,37,42,95,89,45,76,47,80,43,77,39,77,65,46,54,60,55,47,53,53,47,55,53,56,68,71,70,11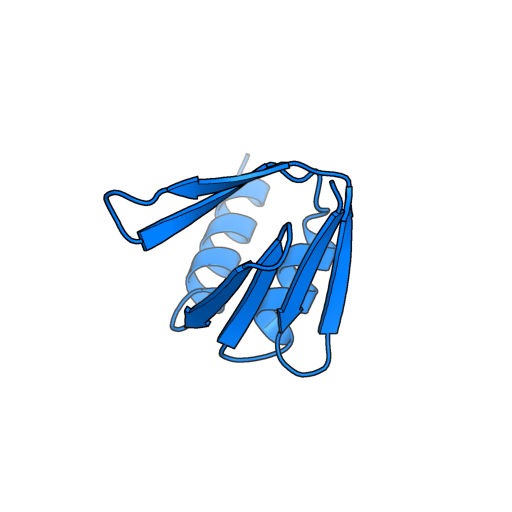3

Mean predicted aligned error: 8.13 Å

Foldseek 3Di:
DWKWKDAAPQIDIFDWDWDQDPVPRDIDTGGPDDLVSVLCNLVRHQWIWIADPRDIDIDGCVCVNVVSVVVVVVVVVD

Sequence (78 aa):
ARIVLTAGKVKKELPGRAIANEENGAVDVEAGVKMADLKALLAGGKLLVVETKGVKQQVALAGAPDAFGAFESACKGN

Nearest PDB structures (foldseek):
  4e51-assembly1_B  TM=2.606E-01  e=2.085E+00  Burkholderia thailandensis E264
  3vmk-assembly1_B  TM=3.058E-01  e=2.085E+00  Shewanella benthica
  4e51-assembly1_A  TM=2.701E-01  e=3.002E+00  Burkholderia thailandensis E264
  7zi4-assembly1_D  TM=2.421E-01  e=3.002E+00  Homo sapiens
  7ay2-assembly1_B  TM=3.194E-01  e=8.964E+00  Homo sapiens